Protein AF-X1LJI4-F1 (afdb_monomer)

Radius of gyration: 13.69 Å; Cα contacts (8 Å, |Δi|>4): 93; chains: 1; bounding box: 32×25×37 Å

Nearest PDB structures (foldseek):
  1vs1-assembly1_B  TM=9.556E-01  e=2.810E-05  Aeropyrum pernix
  3pg9-assembly1_F  TM=9.533E-01  e=4.471E-05  Thermotoga maritima
  1vr6-assembly1_B  TM=9.565E-01  e=7.116E-05  Thermotoga maritima
  1vr6-assembly1_C  TM=9.582E-01  e=1.802E-04  Thermotoga maritima
  4c1l-assembly1_A  TM=9.498E-01  e=3.065E-04  Pyrococcus furiosus

Structure (mmCIF, N/CA/C/O backbone):
data_AF-X1LJI4-F1
#
_entry.id   AF-X1LJI4-F1
#
loop_
_atom_site.group_PDB
_atom_site.id
_atom_site.type_symbol
_atom_site.label_atom_id
_atom_site.label_alt_id
_atom_site.label_comp_id
_atom_site.label_asym_id
_atom_site.label_entity_id
_atom_site.label_seq_id
_atom_site.pdbx_PDB_ins_code
_atom_site.Cartn_x
_atom_site.Cartn_y
_atom_site.Cartn_z
_atom_site.occupancy
_atom_site.B_iso_or_equiv
_atom_site.auth_seq_id
_atom_site.auth_comp_id
_atom_site.auth_asym_id
_atom_site.auth_atom_id
_atom_site.pdbx_PDB_model_num
ATOM 1 N N . TYR A 1 1 ? 2.977 6.973 1.628 1.00 72.50 1 TYR A N 1
ATOM 2 C CA . TYR A 1 1 ? 3.943 7.849 2.311 1.00 72.50 1 TYR A CA 1
ATOM 3 C C . TYR A 1 1 ? 3.323 8.866 3.254 1.00 72.50 1 TYR A C 1
ATOM 5 O O . TYR A 1 1 ? 4.000 9.225 4.199 1.00 72.50 1 TYR A O 1
ATOM 13 N N . ASP A 1 2 ? 2.081 9.322 3.073 1.00 92.00 2 ASP A N 1
ATOM 14 C CA . ASP A 1 2 ? 1.458 10.222 4.055 1.00 92.00 2 ASP A CA 1
ATOM 15 C C . ASP A 1 2 ? 0.815 9.420 5.203 1.00 92.00 2 ASP A C 1
ATOM 17 O O . ASP A 1 2 ? -0.278 8.880 5.049 1.00 92.00 2 ASP A O 1
ATOM 21 N N . GLN A 1 3 ? 1.536 9.274 6.318 1.00 92.56 3 GLN A N 1
ATOM 22 C CA . GLN A 1 3 ? 1.076 8.516 7.491 1.00 92.56 3 GLN A CA 1
ATOM 23 C C . GLN A 1 3 ? -0.127 9.185 8.165 1.00 92.56 3 GLN A C 1
ATOM 25 O O . GLN A 1 3 ? -1.080 8.503 8.535 1.00 92.56 3 GLN A O 1
ATOM 30 N N . ASP A 1 4 ? -0.118 10.517 8.264 1.00 95.69 4 ASP A N 1
ATOM 31 C CA . ASP A 1 4 ? -1.197 11.287 8.885 1.00 95.69 4 ASP A CA 1
ATOM 32 C C . ASP A 1 4 ? -2.512 11.121 8.108 1.00 95.69 4 ASP A C 1
ATOM 34 O O . ASP A 1 4 ? -3.567 10.884 8.705 1.00 95.69 4 ASP A O 1
ATOM 38 N N . LEU A 1 5 ? -2.452 11.137 6.772 1.00 96.31 5 LEU A N 1
ATOM 39 C CA . LEU A 1 5 ? -3.610 10.835 5.934 1.00 96.31 5 LEU A CA 1
ATOM 40 C C . LEU A 1 5 ? -4.131 9.412 6.166 1.00 96.31 5 LEU A C 1
ATOM 42 O O . LEU A 1 5 ? -5.341 9.228 6.302 1.00 96.31 5 LEU A O 1
ATOM 46 N N . LEU A 1 6 ? -3.249 8.411 6.209 1.00 96.06 6 LEU A N 1
ATO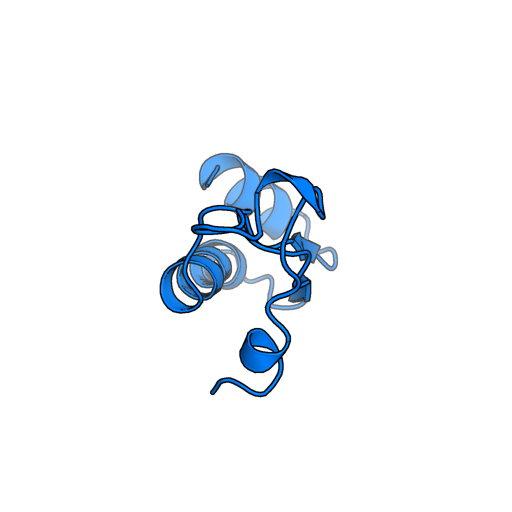M 47 C CA . LEU A 1 6 ? -3.651 7.010 6.372 1.00 96.06 6 LEU A CA 1
ATOM 48 C C . LEU A 1 6 ? -4.341 6.777 7.715 1.00 96.06 6 LEU A C 1
ATOM 50 O O . LEU A 1 6 ? -5.427 6.202 7.740 1.00 96.06 6 LEU A O 1
ATOM 54 N N . THR A 1 7 ? -3.795 7.320 8.802 1.00 96.25 7 THR A N 1
ATOM 55 C CA . THR A 1 7 ? -4.426 7.291 10.127 1.00 96.25 7 THR A CA 1
ATOM 56 C C . THR A 1 7 ? -5.788 7.995 10.124 1.00 96.25 7 THR A C 1
ATOM 58 O O . THR A 1 7 ? -6.781 7.453 10.615 1.00 96.25 7 THR A O 1
ATOM 61 N N . LYS A 1 8 ? -5.894 9.184 9.515 1.00 97.06 8 LYS A N 1
ATOM 62 C CA . LYS A 1 8 ? -7.168 9.923 9.419 1.00 97.06 8 LYS A CA 1
ATOM 63 C C . LYS A 1 8 ? -8.232 9.188 8.604 1.00 97.06 8 LYS A C 1
ATOM 65 O O . LYS A 1 8 ? -9.415 9.288 8.939 1.00 97.06 8 LYS A O 1
ATOM 70 N N . VAL A 1 9 ? -7.837 8.497 7.535 1.00 96.69 9 VAL A N 1
ATOM 71 C CA . VAL A 1 9 ? -8.736 7.698 6.689 1.00 96.69 9 VAL A CA 1
ATOM 72 C C . VAL A 1 9 ? -9.148 6.411 7.404 1.00 96.69 9 VAL A C 1
ATOM 74 O O . VAL A 1 9 ? -10.334 6.086 7.396 1.00 96.69 9 VAL A O 1
ATOM 77 N N . ALA A 1 10 ? -8.223 5.729 8.083 1.00 97.25 10 ALA A N 1
ATOM 78 C CA . ALA A 1 10 ? -8.497 4.514 8.852 1.00 97.25 10 ALA A CA 1
ATOM 79 C C . ALA A 1 10 ? -9.594 4.724 9.900 1.00 97.25 10 ALA A C 1
ATOM 81 O O . ALA A 1 10 ? -10.590 3.997 9.894 1.00 97.25 10 ALA A O 1
ATOM 82 N N . ARG A 1 11 ? -9.514 5.822 10.662 1.00 97.31 11 ARG A N 1
ATOM 83 C CA . ARG A 1 11 ? -10.525 6.240 11.654 1.00 97.31 11 ARG A CA 1
ATOM 84 C C . ARG A 1 11 ? -11.931 6.479 11.091 1.00 97.31 11 ARG A C 1
ATOM 86 O O . ARG A 1 11 ? -12.863 6.709 11.857 1.00 97.31 11 ARG A O 1
ATOM 93 N N . LYS A 1 12 ? -12.120 6.487 9.766 1.00 97.12 12 LYS A N 1
ATOM 94 C CA . LYS A 1 12 ? -13.453 6.600 9.150 1.00 97.12 12 LYS A CA 1
ATOM 95 C C . LYS A 1 12 ? -14.235 5.287 9.155 1.00 97.12 12 LYS A C 1
ATOM 97 O O . LYS A 1 12 ? -15.422 5.341 8.840 1.00 97.12 12 LYS A O 1
ATOM 102 N N . GLY A 1 13 ? -13.601 4.152 9.470 1.00 94.56 13 GLY A N 1
ATOM 103 C CA . GLY A 1 13 ? -14.265 2.845 9.552 1.00 94.56 13 GLY A CA 1
ATOM 104 C C . GLY A 1 13 ? -14.901 2.396 8.233 1.00 94.56 13 GLY A C 1
ATOM 105 O O . GLY A 1 13 ? -15.950 1.762 8.231 1.00 94.56 13 GLY A O 1
ATOM 106 N N . LYS A 1 14 ? -14.320 2.804 7.099 1.00 97.50 14 LYS A N 1
ATOM 107 C CA . LYS A 1 14 ? -14.743 2.385 5.757 1.00 97.50 14 LYS A CA 1
ATOM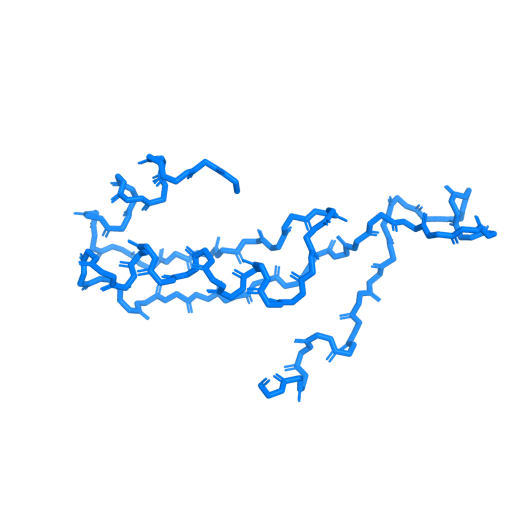 108 C C . LYS A 1 14 ? -13.641 1.549 5.112 1.00 97.50 14 LYS A C 1
ATOM 110 O O . LYS A 1 14 ? -12.476 1.806 5.425 1.00 97.50 14 LYS A O 1
ATOM 115 N N . PRO A 1 15 ? -13.983 0.658 4.164 1.00 98.06 15 PRO A N 1
ATOM 116 C CA . PRO A 1 15 ? -12.982 -0.063 3.394 1.00 98.06 15 PRO A CA 1
ATOM 117 C C . PRO A 1 15 ? -12.015 0.879 2.672 1.00 98.06 15 PRO A C 1
ATOM 119 O O . PRO A 1 15 ? -12.425 1.906 2.117 1.00 98.06 15 PRO A O 1
ATOM 122 N N . ILE A 1 16 ? -10.736 0.514 2.656 1.00 97.88 16 ILE A N 1
ATOM 123 C CA . ILE A 1 16 ? -9.650 1.307 2.078 1.00 97.88 16 ILE A CA 1
ATOM 124 C C . ILE A 1 16 ? -9.030 0.543 0.915 1.00 97.88 16 ILE A C 1
ATOM 126 O O . ILE A 1 16 ? -8.525 -0.558 1.084 1.00 97.88 16 ILE A O 1
ATOM 130 N N . LEU A 1 17 ? -8.993 1.162 -0.267 1.00 98.00 17 LEU A N 1
ATOM 131 C CA . LEU A 1 17 ? -8.159 0.695 -1.373 1.00 98.00 17 LEU A CA 1
ATOM 132 C C . LEU A 1 17 ? -6.786 1.369 -1.284 1.00 98.00 17 LEU A C 1
ATOM 134 O O . LEU A 1 17 ? -6.630 2.526 -1.689 1.00 98.00 17 LEU A O 1
ATOM 138 N N . TYR A 1 18 ? -5.788 0.653 -0.775 1.00 97.31 18 TYR A N 1
ATOM 139 C CA . TYR A 1 18 ? -4.435 1.171 -0.625 1.00 97.31 18 TYR A CA 1
ATOM 140 C C . TYR A 1 18 ? -3.575 0.824 -1.844 1.00 97.31 18 TYR A C 1
ATOM 142 O O . TYR A 1 18 ? -3.197 -0.323 -2.076 1.00 97.31 18 TYR A O 1
ATOM 150 N N . LYS A 1 19 ? -3.280 1.839 -2.661 1.00 97.25 19 LYS A N 1
ATOM 151 C CA . LYS A 1 19 ? -2.453 1.697 -3.865 1.00 97.25 19 LYS A CA 1
ATOM 152 C C . LYS A 1 19 ? -0.974 1.801 -3.519 1.00 97.25 19 LYS A C 1
ATOM 154 O O . LYS A 1 19 ? -0.560 2.799 -2.924 1.00 97.25 19 LYS A O 1
ATOM 159 N N . ARG A 1 20 ? -0.168 0.848 -3.989 1.00 96.88 20 ARG A N 1
ATOM 160 C CA . ARG A 1 20 ? 1.291 0.890 -3.833 1.00 96.88 20 ARG A CA 1
ATOM 161 C C . ARG A 1 20 ? 1.862 2.179 -4.420 1.00 96.88 20 ARG A C 1
ATOM 163 O O . ARG A 1 20 ? 1.430 2.650 -5.476 1.00 96.88 20 ARG A O 1
ATOM 170 N N . HIS A 1 21 ? 2.833 2.782 -3.745 1.00 96.19 21 HIS A N 1
ATOM 171 C CA . HIS A 1 21 ? 3.571 3.906 -4.312 1.00 96.19 21 HIS A CA 1
ATOM 172 C C . HIS A 1 21 ? 4.562 3.410 -5.378 1.00 96.19 21 HIS A C 1
ATOM 174 O O . HIS A 1 21 ? 5.198 2.382 -5.195 1.00 96.19 21 HIS A O 1
ATOM 180 N N . PHE A 1 22 ? 4.756 4.152 -6.475 1.00 95.75 22 PHE A N 1
ATOM 181 C CA . PHE A 1 22 ? 5.609 3.704 -7.592 1.00 95.75 22 PHE A CA 1
ATOM 182 C C . PHE A 1 22 ? 7.086 3.487 -7.225 1.00 95.75 22 PHE A C 1
ATOM 184 O O . PHE A 1 22 ? 7.820 2.859 -7.975 1.00 95.75 22 PHE A O 1
ATOM 191 N N . GLY A 1 23 ? 7.543 4.067 -6.121 1.00 94.69 23 GLY A N 1
ATOM 192 C CA . GLY A 1 23 ? 8.906 3.915 -5.606 1.00 94.69 23 GLY A CA 1
ATOM 193 C C . GLY A 1 23 ? 9.031 2.962 -4.418 1.00 94.69 23 GLY A C 1
ATOM 194 O O . GLY A 1 23 ? 10.143 2.775 -3.948 1.00 94.69 23 GLY A O 1
ATOM 195 N N . ALA A 1 24 ? 7.923 2.399 -3.922 1.00 95.00 24 ALA A N 1
ATOM 196 C CA . ALA A 1 24 ? 7.943 1.591 -2.707 1.00 95.00 24 ALA A CA 1
ATOM 197 C C . ALA A 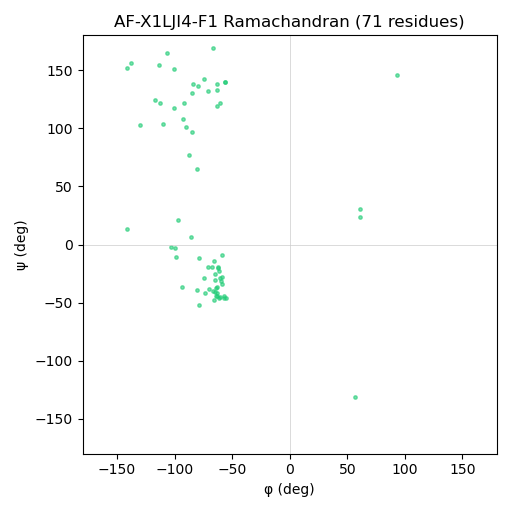1 24 ? 8.339 0.141 -2.994 1.00 95.00 24 ALA A C 1
ATOM 199 O O . ALA A 1 24 ? 7.829 -0.478 -3.935 1.00 95.00 24 ALA A O 1
ATOM 200 N N . GLY A 1 25 ? 9.185 -0.425 -2.134 1.00 94.44 25 GLY A N 1
ATOM 201 C CA . GLY A 1 25 ? 9.348 -1.876 -2.019 1.00 94.44 25 GLY A CA 1
ATOM 202 C C . GLY A 1 25 ? 8.080 -2.544 -1.468 1.00 94.44 25 GLY A C 1
ATOM 203 O O . GLY A 1 25 ? 7.170 -1.857 -1.004 1.00 94.44 25 GLY A O 1
ATOM 204 N N . ILE A 1 26 ? 8.012 -3.876 -1.523 1.00 94.81 26 ILE A N 1
ATOM 205 C CA . ILE A 1 26 ? 6.871 -4.633 -0.975 1.00 94.81 26 ILE A CA 1
ATOM 206 C C . ILE A 1 26 ? 6.817 -4.482 0.552 1.00 94.81 26 ILE A C 1
ATOM 208 O O . ILE A 1 26 ? 5.776 -4.112 1.082 1.00 94.81 26 ILE A O 1
ATOM 212 N N . GLU A 1 27 ? 7.945 -4.652 1.250 1.00 94.62 27 GLU A N 1
ATOM 213 C CA . GLU A 1 27 ? 8.014 -4.485 2.711 1.00 94.62 27 GLU A CA 1
ATOM 214 C C . GLU A 1 27 ? 7.560 -3.096 3.161 1.00 94.62 27 GLU A C 1
ATOM 216 O O . GLU A 1 27 ? 6.781 -2.960 4.100 1.00 94.62 27 GLU A O 1
ATOM 221 N N . GLU A 1 28 ? 8.008 -2.048 2.467 1.00 94.69 28 GLU A N 1
ATOM 222 C CA . GLU A 1 28 ? 7.579 -0.685 2.758 1.00 94.69 28 GLU A CA 1
ATOM 223 C C . GLU A 1 28 ? 6.076 -0.522 2.498 1.00 94.69 28 GLU A C 1
ATOM 225 O O . GLU A 1 28 ? 5.363 0.029 3.332 1.00 94.69 28 GLU A O 1
ATOM 230 N N . PHE A 1 29 ? 5.567 -1.042 1.378 1.00 94.75 29 PHE A N 1
ATOM 231 C CA . PHE A 1 29 ? 4.142 -1.007 1.052 1.00 94.75 29 PHE A CA 1
ATOM 232 C C . PHE A 1 29 ? 3.276 -1.661 2.140 1.00 94.75 29 PHE A C 1
ATOM 234 O O . PHE A 1 29 ? 2.297 -1.047 2.565 1.00 94.75 29 PHE A O 1
ATOM 241 N N . LEU A 1 30 ? 3.665 -2.840 2.630 1.00 94.25 30 LEU A N 1
ATOM 242 C CA . LEU A 1 30 ? 2.985 -3.539 3.725 1.00 94.25 30 LEU A CA 1
ATOM 243 C C . LEU A 1 30 ? 3.175 -2.824 5.071 1.00 94.25 30 LEU A C 1
ATOM 245 O O . LEU A 1 30 ? 2.229 -2.662 5.827 1.00 94.25 30 LEU A O 1
ATOM 249 N N . SER A 1 31 ? 4.353 -2.269 5.355 1.00 94.44 31 SER A N 1
ATOM 250 C CA . SER A 1 31 ? 4.580 -1.531 6.609 1.00 94.44 31 SER A CA 1
ATOM 251 C C . SER A 1 31 ? 3.634 -0.335 6.757 1.00 94.44 31 SER A C 1
ATOM 253 O O . SER A 1 31 ? 3.223 0.017 7.861 1.00 94.44 31 SER A O 1
ATOM 255 N N . PHE A 1 32 ? 3.237 0.293 5.646 1.00 94.81 32 PHE A N 1
ATOM 256 C CA . PHE A 1 32 ? 2.267 1.384 5.690 1.00 94.81 32 PHE A CA 1
ATOM 257 C C . PHE A 1 32 ? 0.834 0.930 6.021 1.00 94.81 32 PHE A C 1
ATOM 259 O O . PHE A 1 32 ? 0.033 1.768 6.446 1.00 94.81 32 PHE A O 1
ATOM 266 N N . THR A 1 33 ? 0.491 -0.351 5.852 1.00 94.06 33 THR A N 1
ATOM 267 C CA . THR A 1 33 ? -0.843 -0.865 6.200 1.00 94.06 33 THR A CA 1
ATOM 268 C C . THR A 1 33 ? -1.029 -0.993 7.702 1.00 94.06 33 THR A C 1
ATOM 270 O O . THR A 1 33 ? -2.132 -0.762 8.195 1.00 94.06 33 THR A O 1
ATOM 273 N N . GLU A 1 34 ? 0.058 -1.224 8.438 1.00 93.69 34 GLU A N 1
ATOM 274 C CA . GLU A 1 34 ? 0.050 -1.318 9.900 1.00 93.69 34 GLU A CA 1
ATOM 275 C C . GLU A 1 34 ? -0.474 -0.045 10.575 1.00 93.69 34 GLU A C 1
ATOM 277 O O . GLU A 1 34 ? -1.191 -0.126 11.567 1.00 93.69 34 GLU A O 1
ATOM 282 N N . TYR A 1 35 ? -0.229 1.142 10.006 1.00 94.44 35 TYR A N 1
ATOM 283 C CA . TYR A 1 35 ? -0.787 2.394 10.540 1.00 94.44 35 TYR A CA 1
ATOM 284 C C . TYR A 1 35 ? -2.315 2.462 10.452 1.00 94.44 35 TYR A C 1
ATOM 286 O O . TYR A 1 35 ? -2.946 3.126 11.269 1.00 94.44 35 TYR A O 1
ATOM 294 N N . MET A 1 36 ? -2.916 1.812 9.453 1.00 95.12 36 MET A N 1
ATOM 295 C CA . MET A 1 36 ? -4.372 1.758 9.306 1.00 95.12 36 MET A CA 1
ATOM 296 C C . MET A 1 36 ? -4.971 0.690 10.228 1.00 95.12 36 MET A C 1
ATOM 298 O O . MET A 1 36 ? -5.987 0.941 10.875 1.00 95.12 36 MET A O 1
ATOM 302 N N . VAL A 1 37 ? -4.294 -0.456 10.354 1.00 95.25 37 VAL A N 1
ATOM 303 C CA . VAL A 1 37 ? -4.666 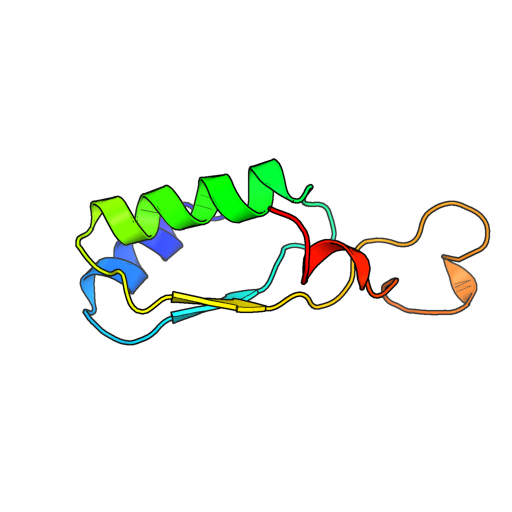-1.537 11.281 1.00 95.25 37 VAL A CA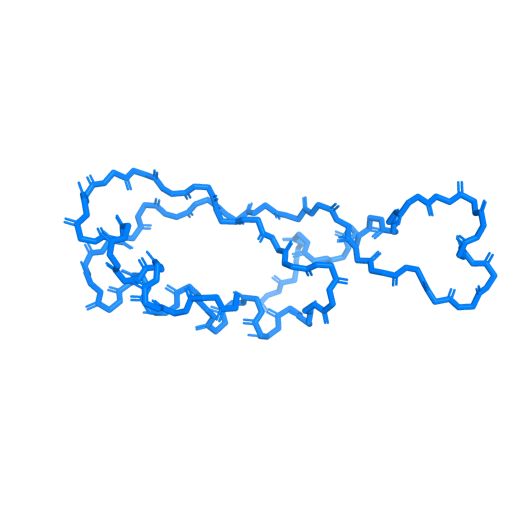 1
ATOM 304 C C . VAL A 1 37 ? -4.572 -1.084 12.742 1.00 95.25 37 VAL A C 1
ATOM 306 O O . VAL A 1 37 ? -5.439 -1.434 13.541 1.00 95.25 37 VAL A O 1
ATOM 309 N N . ALA A 1 38 ? -3.577 -0.263 13.089 1.00 96.31 38 ALA A N 1
ATOM 310 C CA . ALA A 1 38 ? -3.416 0.321 14.423 1.00 96.31 38 ALA A CA 1
ATOM 311 C C . ALA A 1 38 ? -4.584 1.237 14.839 1.00 96.31 38 ALA A C 1
ATOM 313 O O . ALA A 1 38 ? -4.795 1.463 16.027 1.00 96.31 38 ALA A O 1
ATOM 314 N N . GLU A 1 39 ? -5.360 1.732 13.873 1.00 96.88 39 GLU A N 1
ATOM 315 C CA . GLU A 1 39 ? -6.577 2.526 14.085 1.00 96.88 39 GLU A CA 1
ATOM 316 C C . GLU A 1 39 ? -7.854 1.663 14.016 1.00 96.88 39 GLU A C 1
ATOM 318 O O . GLU A 1 39 ? -8.941 2.176 13.753 1.00 96.88 39 GLU A O 1
ATOM 323 N N . ASP A 1 40 ? -7.710 0.349 14.225 1.00 96.12 40 ASP A N 1
ATOM 324 C CA . ASP A 1 40 ? -8.770 -0.670 14.246 1.00 96.12 40 ASP A CA 1
ATOM 325 C C . ASP A 1 40 ? -9.559 -0.809 12.929 1.00 96.12 40 ASP A C 1
ATOM 327 O O . ASP A 1 40 ? -10.686 -1.299 12.899 1.00 96.12 40 ASP A O 1
ATOM 331 N N . ASN A 1 41 ? -8.961 -0.410 11.800 1.00 96.81 41 ASN A N 1
ATOM 332 C CA . ASN A 1 41 ? -9.537 -0.616 10.473 1.00 96.81 41 ASN A CA 1
ATOM 333 C C . ASN A 1 41 ? -8.737 -1.666 9.693 1.00 96.81 41 ASN A C 1
ATOM 335 O O . ASN A 1 41 ? -7.654 -1.390 9.178 1.00 96.81 41 ASN A O 1
ATOM 339 N N . ARG A 1 42 ? -9.292 -2.880 9.602 1.00 96.00 42 ARG A N 1
ATOM 340 C CA . ARG A 1 42 ? -8.689 -4.027 8.899 1.00 96.00 42 ARG A CA 1
ATOM 341 C C . ARG A 1 42 ? -9.256 -4.258 7.496 1.00 96.00 42 ARG A C 1
ATOM 343 O O . ARG A 1 42 ? -8.766 -5.135 6.790 1.00 96.00 42 ARG A O 1
ATOM 350 N N . ASP A 1 43 ? -10.244 -3.470 7.071 1.00 97.38 43 ASP A N 1
ATOM 351 C CA . ASP A 1 43 ? -10.885 -3.594 5.757 1.00 97.38 43 ASP A CA 1
ATOM 352 C C . ASP A 1 43 ? -10.025 -2.932 4.670 1.00 97.38 43 ASP A C 1
ATOM 354 O O . ASP A 1 43 ? -10.389 -1.917 4.069 1.00 97.38 43 ASP A O 1
ATOM 358 N N . ILE A 1 44 ? -8.838 -3.490 4.434 1.00 97.19 44 ILE A N 1
ATOM 359 C CA . ILE A 1 44 ? -7.825 -2.922 3.544 1.00 97.19 44 ILE A CA 1
ATOM 360 C C . ILE A 1 44 ? -7.648 -3.830 2.327 1.00 97.19 44 ILE A C 1
ATOM 362 O O . ILE A 1 44 ? -7.274 -4.994 2.437 1.00 97.19 44 ILE A O 1
ATOM 366 N N . ILE A 1 45 ? -7.873 -3.272 1.140 1.00 97.62 45 ILE A N 1
ATOM 367 C CA . ILE A 1 45 ? -7.601 -3.909 -0.147 1.00 97.62 45 ILE A CA 1
ATOM 368 C C . ILE A 1 45 ? -6.289 -3.342 -0.681 1.00 97.62 45 ILE A C 1
ATOM 370 O O . ILE A 1 45 ? -6.186 -2.144 -0.967 1.00 97.62 45 ILE A O 1
ATOM 374 N N . LEU A 1 46 ? -5.291 -4.204 -0.851 1.00 96.94 46 LEU A N 1
ATOM 375 C CA . LEU A 1 46 ? -4.011 -3.835 -1.447 1.00 96.94 46 LEU A CA 1
ATOM 376 C C . LEU A 1 46 ? -4.121 -3.795 -2.969 1.00 96.94 46 LEU A C 1
ATOM 378 O O . LEU A 1 46 ? -4.717 -4.670 -3.595 1.00 96.94 46 LEU A O 1
ATOM 382 N N . CYS A 1 47 ? -3.543 -2.763 -3.575 1.00 97.44 47 CYS A N 1
ATOM 383 C CA . CYS A 1 47 ? -3.567 -2.576 -5.017 1.00 97.44 47 CYS A CA 1
ATOM 384 C C . CYS A 1 47 ? -2.162 -2.302 -5.550 1.00 97.44 47 CYS A C 1
ATOM 386 O O . CYS A 1 47 ? -1.642 -1.182 -5.472 1.00 97.44 47 CYS A O 1
ATOM 388 N N . GLU A 1 48 ? -1.573 -3.335 -6.145 1.00 97.25 48 GLU A N 1
ATOM 389 C CA . GLU A 1 48 ? -0.432 -3.187 -7.039 1.00 97.25 48 GLU A CA 1
ATOM 390 C C . GLU A 1 48 ? -0.858 -2.370 -8.269 1.00 97.25 48 GLU A C 1
ATOM 392 O O . GLU A 1 48 ? -1.915 -2.600 -8.861 1.00 97.25 48 GLU A O 1
ATOM 397 N N . ARG A 1 49 ? -0.052 -1.373 -8.641 1.00 97.25 49 ARG A N 1
ATOM 398 C CA . ARG A 1 49 ? -0.370 -0.454 -9.752 1.00 97.25 49 ARG A CA 1
ATOM 399 C C . ARG A 1 49 ? 0.838 -0.071 -10.608 1.00 97.25 49 ARG A C 1
ATOM 401 O O . ARG A 1 49 ? 0.776 0.889 -11.380 1.00 97.25 49 ARG A O 1
ATOM 408 N N . GLY A 1 50 ? 1.936 -0.794 -10.444 1.00 96.31 50 GLY A N 1
ATOM 409 C CA . GLY A 1 50 ? 3.203 -0.603 -11.119 1.00 96.31 50 GLY A CA 1
ATOM 410 C C . GLY A 1 50 ? 4.193 0.279 -10.358 1.00 96.31 50 GLY A C 1
ATOM 411 O O . GLY A 1 50 ? 3.833 1.276 -9.720 1.00 96.31 50 GLY A O 1
ATOM 412 N N . ILE A 1 51 ? 5.466 -0.074 -10.511 1.00 95.81 51 ILE A N 1
ATOM 413 C CA . ILE A 1 51 ? 6.629 0.622 -9.960 1.00 95.81 51 ILE A CA 1
ATOM 414 C C . ILE A 1 51 ? 7.406 1.371 -11.045 1.00 95.81 51 ILE A C 1
ATOM 416 O O . ILE A 1 51 ? 7.201 1.169 -12.247 1.00 95.81 51 ILE A O 1
ATOM 420 N N . LEU A 1 52 ? 8.283 2.280 -10.624 1.00 95.31 52 LEU A N 1
ATOM 421 C CA . LEU A 1 52 ? 9.124 3.061 -11.517 1.00 95.31 52 LEU A CA 1
ATOM 422 C C . LEU A 1 52 ? 10.020 2.111 -12.330 1.00 95.31 52 LEU A C 1
ATOM 424 O O . LEU A 1 52 ? 10.795 1.358 -11.736 1.00 95.31 52 LEU A O 1
ATOM 428 N N . PRO A 1 53 ? 9.954 2.138 -13.673 1.00 92.44 53 PRO A N 1
ATOM 429 C CA . PRO A 1 53 ? 10.759 1.243 -14.486 1.00 92.44 53 PRO A CA 1
ATOM 430 C C . PRO A 1 53 ? 12.254 1.510 -14.291 1.00 92.44 53 PRO A C 1
ATOM 432 O O . PRO A 1 53 ? 12.713 2.659 -14.282 1.00 92.44 53 PRO A O 1
ATOM 435 N N . LEU A 1 54 ? 13.037 0.438 -14.197 1.00 86.56 54 LEU A N 1
ATOM 436 C CA . LEU A 1 54 ? 14.495 0.502 -14.158 1.00 86.56 54 LEU A CA 1
ATOM 437 C C . LEU A 1 54 ? 15.085 0.179 -15.540 1.00 86.56 54 LEU A C 1
ATOM 439 O O . LEU A 1 54 ? 14.507 -0.558 -16.341 1.00 86.56 54 LEU A O 1
ATOM 443 N N . GLY A 1 55 ? 16.254 0.753 -15.833 1.00 86.06 55 GLY A N 1
ATOM 444 C CA . GLY A 1 55 ? 16.998 0.486 -17.067 1.00 86.06 55 GLY A CA 1
ATOM 445 C C . GLY A 1 55 ? 16.204 0.763 -18.350 1.00 86.06 55 GLY A C 1
ATOM 446 O O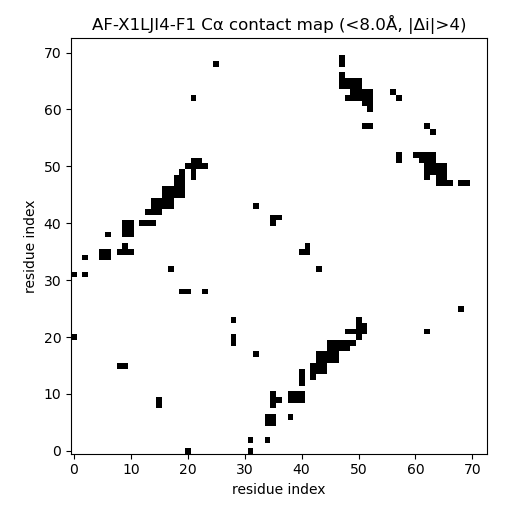 . GLY A 1 55 ? 15.599 1.825 -18.506 1.00 86.06 55 GLY A O 1
ATOM 447 N N . LYS A 1 56 ? 16.222 -0.204 -19.279 1.00 78.19 56 LYS A N 1
ATOM 448 C CA . LYS A 1 56 ? 15.619 -0.084 -20.617 1.00 78.19 56 LYS A CA 1
ATOM 449 C C . LYS A 1 56 ? 14.103 0.140 -20.587 1.00 78.19 56 LYS A C 1
ATOM 451 O O . LYS A 1 56 ? 13.582 0.694 -21.540 1.00 78.19 56 LYS A O 1
ATOM 456 N N . GLY A 1 57 ? 13.401 -0.230 -19.512 1.00 77.88 57 GLY A N 1
ATOM 457 C CA . GLY A 1 57 ? 11.939 -0.115 -19.414 1.00 77.88 57 GLY A CA 1
ATOM 458 C C . GLY A 1 57 ? 11.393 1.320 -19.375 1.00 77.88 57 GLY A C 1
ATOM 459 O O . GLY A 1 57 ? 10.222 1.524 -19.681 1.00 77.88 57 GLY A O 1
ATOM 460 N N . LYS A 1 58 ? 12.227 2.319 -19.044 1.00 84.50 58 LYS A N 1
ATOM 461 C CA . LYS A 1 58 ? 11.799 3.708 -18.767 1.00 84.50 58 LYS A CA 1
ATOM 462 C C . LYS A 1 58 ? 11.053 4.408 -19.906 1.00 84.50 58 LYS A C 1
ATOM 464 O O . LYS A 1 58 ? 10.269 5.307 -19.629 1.00 84.50 58 LYS A O 1
ATOM 469 N N . SER A 1 59 ? 11.302 4.035 -21.160 1.00 85.38 59 SER A N 1
ATOM 470 C CA . SER A 1 59 ? 10.671 4.665 -22.329 1.00 85.38 59 SER A CA 1
ATOM 471 C C . SER A 1 59 ? 9.475 3.892 -22.888 1.00 85.38 59 SER A C 1
ATOM 473 O O . SER A 1 59 ? 8.783 4.418 -23.753 1.00 85.38 59 SER A O 1
ATOM 475 N N . TYR A 1 60 ? 9.237 2.655 -22.440 1.00 90.31 60 TYR A N 1
ATOM 476 C CA . TYR A 1 60 ? 8.208 1.786 -23.025 1.00 90.31 60 TYR A CA 1
ATOM 477 C C . TYR A 1 60 ? 6.870 1.879 -22.292 1.00 90.31 60 TYR A C 1
ATOM 479 O O . TYR A 1 60 ? 5.817 1.831 -22.924 1.00 90.31 60 TYR A O 1
ATOM 487 N N . THR A 1 61 ? 6.893 2.028 -20.967 1.00 92.00 61 THR A N 1
ATOM 488 C CA . THR A 1 61 ? 5.683 2.139 -20.146 1.00 92.00 61 THR A CA 1
ATOM 489 C C . THR A 1 61 ? 5.844 3.213 -19.077 1.00 92.00 61 THR A C 1
ATOM 491 O O . THR A 1 61 ? 6.950 3.554 -18.665 1.00 92.00 61 THR A O 1
ATOM 494 N N . ARG A 1 62 ? 4.715 3.755 -18.598 1.00 93.50 62 ARG A N 1
ATOM 495 C CA . ARG A 1 62 ? 4.707 4.721 -17.486 1.00 93.50 62 ARG A CA 1
ATOM 496 C C . ARG A 1 62 ? 5.199 4.085 -16.180 1.00 93.50 62 ARG A C 1
ATOM 498 O O . ARG A 1 62 ? 5.929 4.719 -15.428 1.00 93.50 62 ARG A O 1
ATOM 505 N N . TYR A 1 63 ? 4.778 2.845 -15.936 1.00 96.00 63 TYR A N 1
ATOM 506 C CA . TYR A 1 63 ? 5.176 2.009 -14.807 1.00 96.00 63 TYR A CA 1
ATOM 507 C C . TYR A 1 63 ? 5.345 0.563 -15.275 1.00 96.00 63 TYR A C 1
ATOM 509 O O . TYR A 1 63 ? 4.693 0.139 -16.235 1.00 96.00 63 TYR A O 1
ATOM 517 N N . THR A 1 64 ? 6.208 -0.190 -14.602 1.00 94.62 64 THR A N 1
ATOM 518 C CA . THR A 1 64 ? 6.326 -1.639 -14.788 1.00 94.62 64 THR A CA 1
ATOM 519 C C . THR A 1 64 ? 5.404 -2.309 -13.783 1.00 94.62 64 THR A C 1
ATOM 521 O O . THR A 1 64 ? 5.550 -2.070 -12.588 1.00 94.62 64 THR A O 1
ATOM 524 N N . LEU A 1 65 ? 4.449 -3.116 -14.254 1.00 95.31 65 LEU A N 1
ATOM 525 C CA . LEU A 1 65 ? 3.606 -3.926 -13.374 1.00 95.31 65 LEU A CA 1
ATOM 526 C C . LEU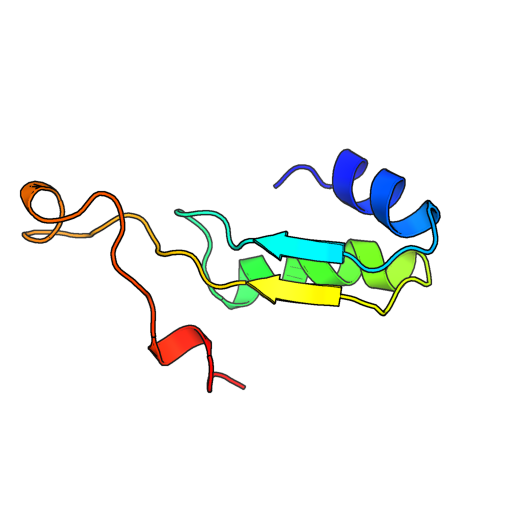 A 1 65 ? 4.483 -4.937 -12.630 1.00 95.31 65 LEU A C 1
ATOM 528 O O . LEU A 1 65 ? 5.105 -5.789 -13.264 1.00 95.31 65 LEU A O 1
ATOM 532 N N . ASP A 1 66 ? 4.506 -4.854 -11.304 1.00 95.00 66 ASP A N 1
ATOM 533 C CA . ASP A 1 66 ? 5.199 -5.822 -10.462 1.00 95.00 66 ASP A CA 1
ATOM 534 C C . ASP A 1 66 ? 4.264 -6.995 -10.147 1.00 95.00 66 ASP A C 1
ATOM 536 O O . ASP A 1 66 ? 3.657 -7.071 -9.084 1.00 95.00 66 ASP A O 1
ATOM 540 N N . LEU A 1 67 ? 4.085 -7.895 -11.119 1.00 95.50 67 LEU A N 1
ATOM 541 C CA . LEU A 1 67 ? 3.177 -9.040 -10.974 1.00 95.50 67 LEU A CA 1
ATOM 542 C C . LEU A 1 67 ? 3.583 -9.965 -9.814 1.00 95.50 67 LEU A C 1
ATOM 544 O O . LEU A 1 67 ? 2.723 -10.603 -9.209 1.00 95.50 67 LEU A O 1
ATOM 548 N N . ALA A 1 68 ? 4.878 -10.015 -9.491 1.00 94.69 68 ALA A N 1
ATOM 549 C CA . ALA A 1 68 ? 5.399 -10.825 -8.397 1.00 94.69 68 ALA A CA 1
ATOM 550 C C . ALA A 1 68 ? 4.884 -10.352 -7.030 1.00 94.69 68 ALA A C 1
ATOM 552 O O . ALA A 1 68 ? 4.748 -11.173 -6.130 1.00 94.69 68 ALA A O 1
ATOM 553 N N . ALA A 1 69 ? 4.507 -9.077 -6.887 1.00 95.12 69 ALA A N 1
ATOM 554 C CA . ALA A 1 69 ? 3.982 -8.531 -5.638 1.00 95.12 69 ALA A CA 1
ATOM 555 C C . ALA A 1 69 ? 2.620 -9.112 -5.210 1.00 95.12 69 ALA A C 1
ATOM 557 O O . ALA A 1 69 ? 2.220 -8.905 -4.071 1.00 95.12 69 ALA A O 1
ATOM 558 N N . VAL A 1 70 ? 1.895 -9.818 -6.090 1.00 94.94 70 VAL A N 1
ATOM 559 C CA . VAL A 1 70 ? 0.583 -10.410 -5.762 1.00 94.94 70 VAL A CA 1
ATOM 560 C C . VAL A 1 70 ? 0.702 -11.712 -4.953 1.00 94.94 70 VAL A C 1
ATOM 562 O O . VAL A 1 70 ? 0.051 -11.800 -3.918 1.00 94.94 70 VAL A O 1
ATOM 565 N N . PRO A 1 71 ? 1.484 -12.725 -5.381 1.00 94.81 71 PRO A N 1
ATOM 566 C CA . PRO A 1 71 ? 1.688 -13.951 -4.604 1.00 94.81 71 PRO A CA 1
ATOM 567 C C . PRO A 1 71 ? 2.814 -13.851 -3.563 1.00 94.81 71 PRO A C 1
ATOM 569 O O . PRO A 1 71 ? 3.206 -14.880 -3.028 1.00 94.81 71 PRO A O 1
ATOM 572 N N . THR A 1 72 ? 3.404 -12.671 -3.347 1.00 81.88 72 THR A N 1
ATOM 573 C CA . THR A 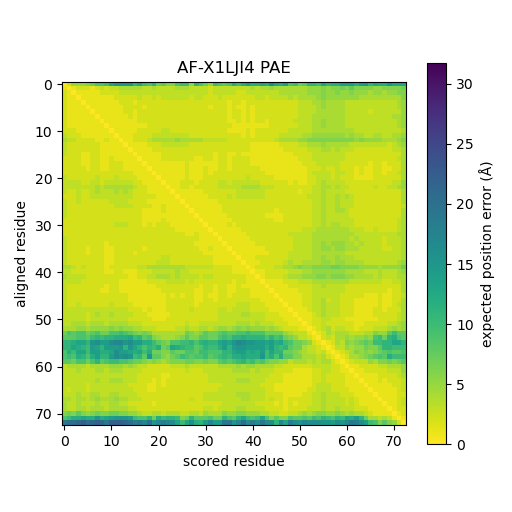1 72 ? 4.482 -12.519 -2.359 1.00 81.88 72 THR A CA 1
ATOM 574 C C . THR A 1 72 ? 3.899 -12.632 -0.949 1.00 81.88 72 THR A C 1
ATOM 576 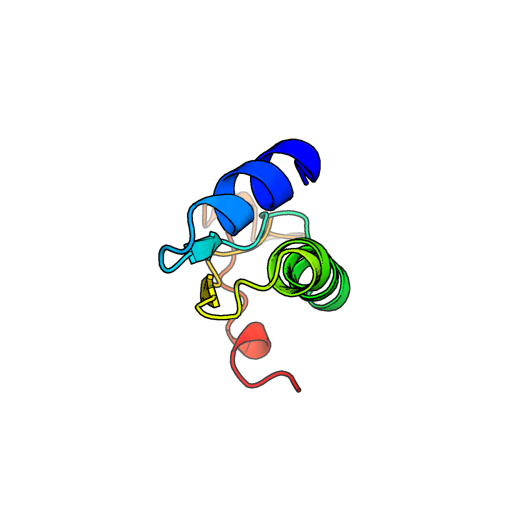O O . THR A 1 72 ? 2.884 -11.996 -0.668 1.00 81.88 72 THR A O 1
ATOM 579 N N . ASP A 1 73 ? 4.545 -13.446 -0.113 1.00 58.41 73 ASP A N 1
ATOM 580 C CA . ASP A 1 73 ? 4.170 -13.739 1.277 1.00 58.41 73 ASP A CA 1
ATOM 581 C C . ASP A 1 73 ? 4.475 -12.583 2.246 1.00 58.41 73 ASP A C 1
ATOM 583 O O . ASP A 1 73 ? 5.569 -11.976 2.129 1.00 58.41 73 ASP A O 1
#

Solvent-accessible surface area (backbone atoms only — not comparable to full-atom values): 4443 Å² total; per-residue (Å²): 135,64,62,71,58,43,39,62,51,20,65,65,74,57,77,39,80,48,65,50,55,43,84,54,53,69,67,60,51,54,57,60,48,52,53,20,40,74,49,76,29,77,55,66,44,81,35,87,75,24,30,64,44,63,79,86,44,55,84,78,44,91,44,40,72,59,70,69,67,72,82,56,131

Mean predicted aligned error: 3.31 Å

Organism: NCBI:txid412755

Sequence (73 aa):
YDQDLLTKVARKGKPILYKRHFGAGIEEFLSFTEYMVAEDNRDIILCERGILPLGKGKSYTRYTLDLAAVPTD

Secondary structure (DSSP, 8-state):
--HHHHHHHHTT-S-EEEEPPTT--HHHHHHHHHHHHTTT---EEEE---BPPPGGGGGT-SSB--GGGSS--

InterPro domains:
  IPR006218 DAHP synthetase I/KDSA [PF00793] (2-71)
  IPR013785 Aldolase-type TIM barrel [G3DSA:3.20.20.70] (1-72)
  IPR052899 Class-I DAHP synthase [PTHR43018] (3-72)

pLDDT: mean 93.55, std 6.39, range [58.41, 98.06]

Foldseek 3Di:
DPLVVLLVVLLVLDAEEQEDDQADDLVRSVVSVVSSVVSVRPNYHYHQDFHQDPDPCNPVDRGDGPPVSPPDD